Protein AF-A0A356AJN8-F1 (afdb_monomer)

Radius of gyration: 18.83 Å; Cα contacts (8 Å, |Δi|>4): 64; chains: 1; bounding box: 51×29×42 Å

Structure (mmCIF, N/CA/C/O backbone):
data_AF-A0A356AJN8-F1
#
_entry.id   AF-A0A356AJN8-F1
#
loop_
_atom_site.group_PDB
_atom_site.id
_atom_site.type_symbol
_atom_site.label_atom_id
_atom_site.label_alt_id
_atom_site.label_comp_id
_atom_site.label_asym_id
_atom_site.label_entity_id
_atom_site.label_seq_id
_atom_site.pdbx_PDB_ins_code
_atom_site.Cartn_x
_atom_site.Cartn_y
_atom_site.Cartn_z
_atom_site.occupancy
_atom_site.B_iso_or_equiv
_atom_site.auth_seq_id
_atom_site.auth_comp_id
_atom_site.auth_asym_id
_atom_site.auth_atom_id
_atom_site.pdbx_PDB_model_num
ATOM 1 N N . ILE A 1 1 ? 40.877 17.581 -24.933 1.00 71.12 1 ILE A N 1
ATOM 2 C CA . ILE A 1 1 ? 40.852 16.407 -24.028 1.00 71.12 1 ILE A CA 1
ATOM 3 C C . ILE A 1 1 ? 39.853 15.431 -24.630 1.00 71.12 1 ILE A C 1
ATOM 5 O O . ILE A 1 1 ? 38.735 15.851 -24.898 1.00 71.12 1 ILE A O 1
ATOM 9 N N . ALA A 1 2 ? 40.270 14.211 -24.965 1.00 73.38 2 ALA A N 1
ATOM 10 C CA . ALA A 1 2 ? 39.368 13.201 -25.517 1.00 73.38 2 ALA A CA 1
ATOM 11 C C . ALA A 1 2 ? 38.629 12.504 -24.367 1.00 73.38 2 ALA A C 1
ATOM 13 O O . ALA A 1 2 ? 39.260 12.113 -23.386 1.00 73.38 2 ALA A O 1
ATOM 14 N N . HIS A 1 3 ? 37.309 12.369 -24.480 1.00 82.62 3 HIS A N 1
ATOM 15 C CA . HIS A 1 3 ? 36.487 11.621 -23.532 1.00 82.62 3 HIS A CA 1
ATOM 16 C C . HIS A 1 3 ? 36.029 10.318 -24.185 1.00 82.62 3 HIS A C 1
ATOM 18 O O . HIS A 1 3 ? 35.623 10.322 -25.347 1.00 82.62 3 HIS A O 1
ATOM 24 N N . THR A 1 4 ? 36.083 9.219 -23.434 1.00 83.75 4 THR A N 1
ATOM 25 C CA . THR A 1 4 ? 35.636 7.898 -23.888 1.00 83.75 4 THR A CA 1
ATOM 26 C C . THR A 1 4 ? 34.327 7.548 -23.193 1.00 83.75 4 THR A C 1
ATOM 28 O O . THR A 1 4 ? 34.247 7.609 -21.969 1.00 83.75 4 THR A O 1
ATOM 31 N N . ILE A 1 5 ? 33.314 7.171 -23.974 1.00 89.56 5 ILE A N 1
ATOM 32 C CA . ILE A 1 5 ? 32.043 6.631 -23.478 1.00 89.56 5 ILE A CA 1
ATOM 33 C C . ILE A 1 5 ? 32.082 5.111 -23.657 1.00 89.56 5 ILE A C 1
ATOM 35 O O . ILE A 1 5 ? 32.462 4.627 -24.723 1.00 89.56 5 ILE A O 1
ATOM 39 N N . SER A 1 6 ? 31.684 4.365 -22.628 1.00 90.88 6 SER A N 1
ATOM 40 C CA . SER A 1 6 ? 31.496 2.913 -22.681 1.00 90.88 6 SER A CA 1
ATOM 41 C C . SER A 1 6 ? 30.059 2.544 -22.317 1.00 90.88 6 SER A C 1
ATOM 43 O O . SER A 1 6 ? 29.342 3.311 -21.676 1.00 90.88 6 SER A O 1
ATOM 45 N N . THR A 1 7 ? 29.631 1.362 -22.753 1.00 91.44 7 THR A N 1
ATOM 46 C CA . THR A 1 7 ? 28.344 0.764 -22.385 1.00 91.44 7 THR A CA 1
ATOM 47 C C . THR A 1 7 ? 28.588 -0.596 -21.741 1.00 91.44 7 THR A C 1
ATOM 49 O O . THR A 1 7 ? 29.600 -1.249 -22.003 1.00 91.44 7 THR A O 1
ATOM 52 N N . SER A 1 8 ? 27.669 -1.019 -20.881 1.00 90.50 8 SER A N 1
ATOM 53 C CA . SER A 1 8 ? 27.641 -2.355 -20.290 1.00 90.50 8 SER A CA 1
ATOM 54 C C . SER A 1 8 ? 26.242 -2.942 -20.436 1.00 90.50 8 SER A C 1
ATOM 56 O O . SER A 1 8 ? 25.263 -2.201 -20.539 1.00 90.50 8 SER A O 1
ATOM 58 N N . GLY A 1 9 ? 26.144 -4.273 -20.450 1.00 87.50 9 GLY A N 1
ATOM 59 C CA . GLY A 1 9 ? 24.852 -4.955 -20.471 1.00 87.50 9 GLY A CA 1
ATOM 60 C C . GLY A 1 9 ? 24.037 -4.632 -19.218 1.00 87.50 9 GLY A C 1
ATOM 61 O O . GLY A 1 9 ? 24.584 -4.585 -18.116 1.00 87.50 9 GLY A O 1
ATOM 62 N N . CYS A 1 10 ? 22.738 -4.411 -19.399 1.00 87.00 10 CYS A N 1
ATOM 63 C CA . CYS A 1 10 ? 21.761 -4.273 -18.324 1.00 87.00 10 CYS A CA 1
ATOM 64 C C . CYS A 1 10 ? 20.835 -5.489 -18.372 1.00 87.00 10 CYS A C 1
ATOM 66 O O . CYS A 1 10 ? 20.424 -5.896 -19.460 1.00 87.00 10 CYS A O 1
ATOM 68 N N . ALA A 1 11 ? 20.534 -6.083 -17.220 1.00 86.62 11 ALA A N 1
ATOM 69 C CA . ALA A 1 11 ?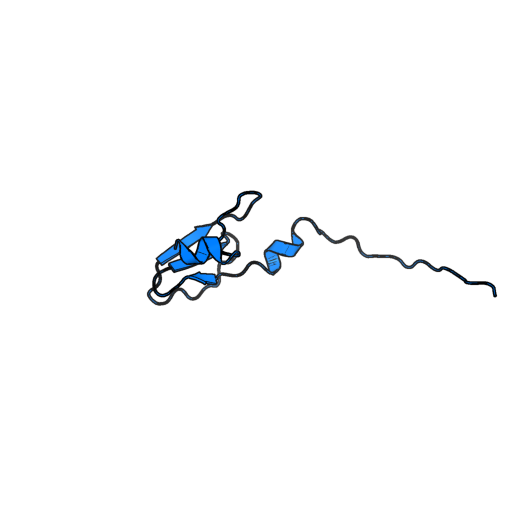 19.564 -7.166 -17.161 1.00 86.62 11 ALA A CA 1
ATOM 70 C C . ALA A 1 11 ? 18.162 -6.627 -17.482 1.00 86.62 11 ALA A C 1
ATOM 72 O O . ALA A 1 11 ? 17.778 -5.552 -17.017 1.00 86.62 11 ALA A O 1
ATOM 73 N N . GLU A 1 12 ? 17.391 -7.378 -18.266 1.00 83.06 12 GLU A N 1
ATOM 74 C CA . GLU A 1 12 ? 15.969 -7.094 -18.429 1.00 83.06 12 GLU A CA 1
ATOM 75 C C . GLU A 1 12 ? 15.233 -7.510 -17.155 1.00 83.06 12 GLU A C 1
ATOM 77 O O . GLU A 1 12 ? 15.192 -8.685 -16.789 1.00 83.06 12 GLU A O 1
ATOM 82 N N . GLU A 1 13 ? 14.660 -6.528 -16.469 1.00 85.06 13 GLU A N 1
ATOM 83 C CA . GLU A 1 13 ? 13.772 -6.751 -15.335 1.00 85.06 13 GLU A CA 1
ATOM 84 C C . GLU A 1 13 ? 12.324 -6.474 -15.740 1.00 85.06 13 GLU A C 1
ATOM 86 O O . GLU A 1 13 ? 12.043 -5.641 -16.605 1.00 85.06 13 GLU A O 1
ATOM 91 N N . ASP A 1 14 ? 11.382 -7.130 -15.062 1.00 84.88 14 ASP A N 1
ATOM 92 C CA . ASP A 1 14 ? 9.970 -6.756 -15.131 1.00 84.88 14 ASP A CA 1
ATOM 93 C C . ASP A 1 14 ? 9.734 -5.469 -14.323 1.00 84.88 14 ASP A C 1
ATOM 95 O O . ASP A 1 14 ? 9.235 -5.469 -13.192 1.00 84.88 14 ASP A O 1
ATOM 99 N N . TRP A 1 15 ? 10.132 -4.347 -14.918 1.00 84.50 15 TRP A N 1
ATOM 100 C CA . TRP A 1 15 ? 9.984 -3.012 -14.344 1.00 84.50 15 TRP A CA 1
ATOM 101 C C . TRP A 1 15 ? 8.522 -2.651 -14.074 1.00 84.50 15 TRP A C 1
ATOM 103 O O . TRP A 1 15 ? 8.235 -1.922 -13.123 1.00 84.50 15 TRP A O 1
ATOM 113 N N . ILE A 1 16 ? 7.595 -3.193 -14.869 1.00 85.81 16 ILE A N 1
ATOM 114 C CA . ILE A 1 16 ? 6.159 -2.923 -14.755 1.00 85.81 16 ILE A CA 1
ATOM 115 C C . ILE A 1 16 ? 5.612 -3.468 -13.437 1.00 85.81 16 ILE A C 1
ATOM 117 O O . ILE A 1 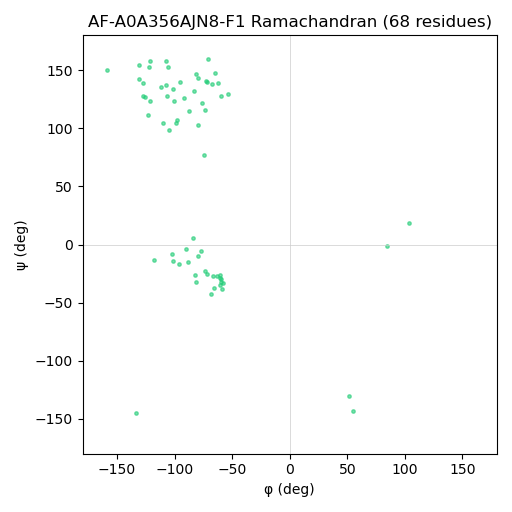16 ? 4.769 -2.821 -12.818 1.00 85.81 16 ILE A O 1
ATOM 121 N N . ASN A 1 17 ? 6.090 -4.628 -12.981 1.00 87.94 17 ASN A N 1
ATOM 122 C CA . ASN A 1 17 ? 5.608 -5.251 -11.748 1.00 87.94 17 ASN A CA 1
ATOM 123 C C . ASN A 1 17 ? 6.543 -5.077 -10.545 1.00 87.94 17 ASN A C 1
ATOM 125 O O . ASN A 1 17 ? 6.141 -5.403 -9.427 1.00 87.94 17 ASN A O 1
ATOM 129 N N . ASN A 1 18 ? 7.757 -4.544 -10.720 1.00 90.19 18 ASN A N 1
ATOM 130 C CA . ASN A 1 18 ? 8.747 -4.471 -9.640 1.00 90.19 18 ASN A CA 1
ATOM 131 C C . ASN A 1 18 ? 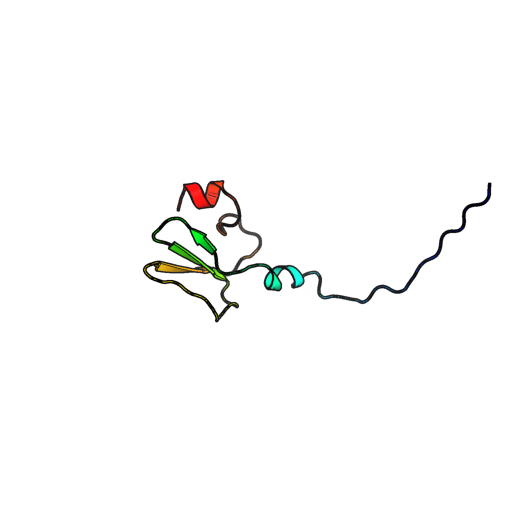8.250 -3.691 -8.406 1.00 90.19 18 ASN A C 1
ATOM 133 O O . ASN A 1 18 ? 8.543 -4.064 -7.272 1.00 90.19 18 ASN A O 1
ATOM 137 N N . TRP A 1 19 ? 7.422 -2.660 -8.606 1.00 89.38 19 TRP A N 1
ATOM 138 C CA . TRP A 1 19 ? 6.834 -1.872 -7.516 1.00 89.38 19 TRP A CA 1
ATOM 139 C C . TRP A 1 19 ? 5.964 -2.704 -6.557 1.00 89.38 19 TRP A C 1
ATOM 141 O O . TRP A 1 19 ? 5.897 -2.376 -5.371 1.00 89.38 19 TRP A O 1
ATOM 151 N N . LYS A 1 20 ? 5.341 -3.801 -7.025 1.00 91.38 20 LYS A N 1
ATOM 152 C CA . LYS A 1 20 ? 4.475 -4.662 -6.197 1.00 91.38 20 LYS A CA 1
ATOM 153 C C . LYS A 1 20 ? 5.224 -5.253 -5.006 1.00 91.38 20 LYS A C 1
ATOM 155 O O . LYS A 1 20 ? 4.636 -5.394 -3.940 1.00 91.38 20 LYS A O 1
ATOM 160 N N . LYS A 1 21 ? 6.529 -5.518 -5.164 1.00 91.00 21 LYS A N 1
ATOM 161 C CA . LYS A 1 21 ? 7.412 -6.041 -4.105 1.00 91.00 21 LYS A CA 1
ATOM 162 C C . LYS A 1 21 ? 7.561 -5.077 -2.926 1.00 91.00 21 LYS A C 1
ATOM 164 O O . LYS A 1 21 ? 7.844 -5.507 -1.811 1.00 91.00 21 LYS A O 1
ATOM 169 N N . TYR A 1 22 ? 7.396 -3.781 -3.179 1.00 91.06 22 TYR A N 1
ATOM 170 C CA . TYR A 1 22 ? 7.591 -2.717 -2.195 1.00 91.06 22 TYR A CA 1
ATOM 171 C C . TYR A 1 22 ? 6.271 -2.188 -1.626 1.00 91.06 22 TYR A C 1
ATOM 173 O O . TYR A 1 22 ? 6.274 -1.506 -0.603 1.00 91.06 22 TYR A O 1
ATOM 181 N N . PHE A 1 23 ? 5.138 -2.502 -2.257 1.00 92.94 23 PHE A N 1
ATOM 182 C CA . PHE A 1 23 ? 3.827 -2.138 -1.737 1.00 92.94 23 PHE A CA 1
ATOM 183 C C . PHE A 1 23 ? 3.430 -3.123 -0.635 1.00 92.94 23 PHE A C 1
ATOM 185 O O . PHE A 1 23 ? 3.026 -4.247 -0.915 1.00 92.94 23 PHE A O 1
ATOM 192 N N . LYS A 1 24 ? 3.557 -2.700 0.625 1.00 95.00 24 LYS A N 1
ATOM 193 C CA . LYS A 1 24 ? 3.296 -3.533 1.806 1.00 95.00 24 LYS A CA 1
ATOM 194 C C . LYS A 1 24 ? 2.005 -3.139 2.528 1.00 95.00 24 LYS A C 1
ATOM 196 O O . LYS A 1 24 ? 1.551 -2.002 2.371 1.00 95.00 24 LYS A O 1
ATOM 201 N N . PRO A 1 25 ? 1.409 -4.048 3.324 1.00 96.50 25 PRO A N 1
ATOM 202 C CA . PRO A 1 25 ? 0.284 -3.707 4.184 1.00 96.50 25 PRO A CA 1
ATOM 203 C C . PRO A 1 25 ? 0.630 -2.506 5.073 1.00 96.50 25 PRO A C 1
ATOM 205 O O . PRO A 1 25 ? 1.676 -2.486 5.719 1.00 96.50 25 PRO A O 1
ATOM 208 N N . MET A 1 26 ? -0.235 -1.492 5.098 1.00 95.62 26 MET A N 1
ATOM 209 C CA . MET A 1 26 ? 0.036 -0.227 5.781 1.00 95.62 26 MET A CA 1
ATOM 210 C C . MET A 1 26 ? -1.096 0.138 6.747 1.00 95.62 26 MET A C 1
ATOM 212 O O . MET A 1 26 ? -2.268 0.169 6.355 1.00 95.62 26 MET A O 1
ATOM 216 N N . PRO A 1 27 ? -0.787 0.440 8.019 1.00 96.56 27 PRO A N 1
ATOM 217 C CA . PRO A 1 27 ? -1.795 0.925 8.945 1.00 96.56 27 PRO A CA 1
ATOM 218 C C . PRO A 1 27 ? -2.191 2.366 8.597 1.00 96.56 27 PRO A C 1
ATOM 220 O O . PRO A 1 27 ? -1.350 3.217 8.276 1.00 96.56 27 PRO A O 1
ATOM 223 N N . VAL A 1 28 ? -3.487 2.646 8.710 1.00 95.75 28 VAL A N 1
ATOM 224 C CA . VAL A 1 28 ? -4.073 3.984 8.610 1.00 95.75 28 VAL A CA 1
ATOM 225 C C . VAL A 1 28 ? -4.847 4.252 9.898 1.00 95.75 28 VAL A C 1
ATOM 227 O O . VAL A 1 28 ? -5.822 3.576 10.241 1.00 95.75 28 VAL A O 1
ATOM 230 N N . GLY A 1 29 ? -4.322 5.190 10.687 1.00 93.50 29 GLY A N 1
ATOM 231 C CA . GLY A 1 29 ? -4.827 5.483 12.021 1.00 93.50 29 GLY A CA 1
ATOM 232 C C . GLY A 1 29 ? -4.883 4.252 12.941 1.00 93.50 29 GLY A C 1
ATOM 233 O O . GLY A 1 29 ? -4.011 3.372 12.941 1.00 93.50 29 GLY A O 1
ATOM 234 N N . LYS A 1 30 ? -5.927 4.212 13.775 1.00 94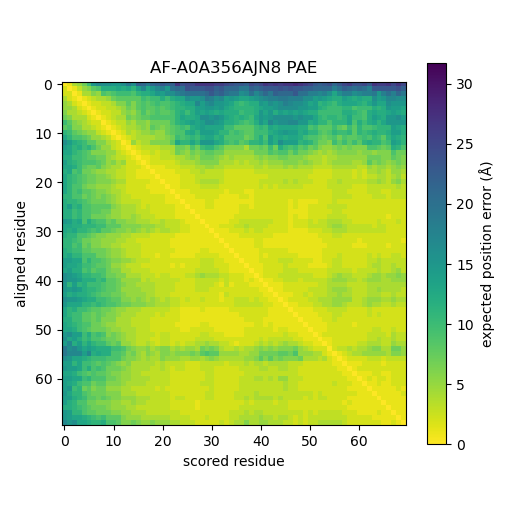.94 30 LYS A N 1
ATOM 235 C CA . LYS A 1 30 ? -6.125 3.171 14.800 1.00 94.94 30 LYS A CA 1
ATOM 236 C C . LYS A 1 30 ? -7.034 2.024 14.354 1.00 94.94 30 LYS A C 1
ATOM 238 O O . LYS A 1 30 ? -7.036 0.994 15.013 1.00 94.94 30 LYS A O 1
ATOM 243 N N . LYS A 1 31 ? -7.820 2.204 13.287 1.00 96.12 31 LYS A N 1
ATOM 244 C CA . LYS A 1 31 ? -8.930 1.299 12.939 1.00 96.12 31 LYS A CA 1
ATOM 245 C C . LYS A 1 31 ? -8.788 0.598 11.592 1.00 96.12 31 LYS A C 1
ATOM 247 O O . LYS A 1 31 ? -9.544 -0.340 11.363 1.00 96.12 31 LYS A O 1
ATOM 252 N N . LEU A 1 32 ? -7.864 1.016 10.726 1.00 97.81 32 LEU A N 1
ATOM 253 C CA . LEU A 1 32 ? -7.777 0.513 9.356 1.00 97.81 32 LEU A CA 1
ATOM 254 C C . LEU A 1 32 ? -6.366 0.018 9.018 1.00 97.81 32 LEU A C 1
ATOM 256 O O . LEU A 1 32 ? -5.370 0.644 9.381 1.00 97.81 32 LEU A O 1
ATOM 260 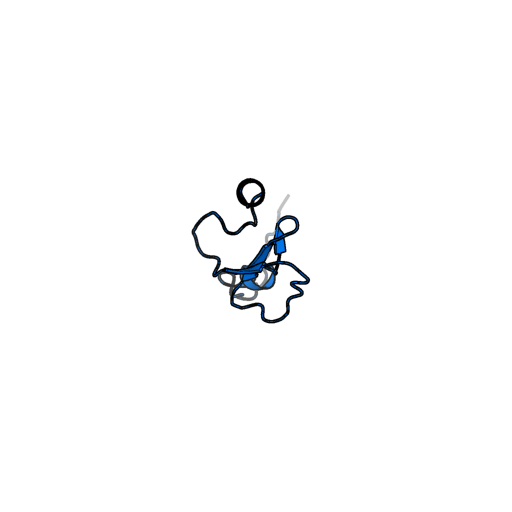N N . LEU A 1 33 ? -6.290 -1.100 8.304 1.00 97.81 33 LEU A N 1
ATOM 261 C CA . LEU A 1 33 ? -5.102 -1.606 7.623 1.00 97.81 33 LEU A CA 1
ATOM 262 C C . LEU A 1 33 ? -5.434 -1.725 6.132 1.00 97.81 33 LEU A C 1
ATOM 264 O O . LEU A 1 33 ? -6.379 -2.425 5.776 1.00 97.81 33 LEU A O 1
ATOM 268 N N . ILE A 1 34 ? -4.667 -1.070 5.264 1.00 97.19 34 ILE A N 1
ATOM 269 C CA . ILE A 1 34 ? -4.777 -1.254 3.811 1.00 97.19 34 ILE A CA 1
ATOM 270 C C . ILE A 1 34 ? -3.791 -2.344 3.404 1.00 97.19 34 ILE A C 1
ATOM 272 O O . ILE A 1 34 ? -2.605 -2.238 3.712 1.00 97.19 34 ILE A O 1
ATOM 276 N N . ARG A 1 35 ? -4.272 -3.381 2.717 1.00 96.56 35 ARG A N 1
ATOM 277 C CA . ARG A 1 35 ? -3.479 -4.544 2.304 1.00 96.56 35 ARG A CA 1
ATOM 278 C C . ARG A 1 35 ? -3.596 -4.754 0.794 1.00 96.56 35 ARG A C 1
ATOM 280 O O . ARG A 1 35 ? -4.726 -4.880 0.315 1.00 96.56 35 ARG A O 1
ATOM 287 N N . PRO A 1 36 ? -2.486 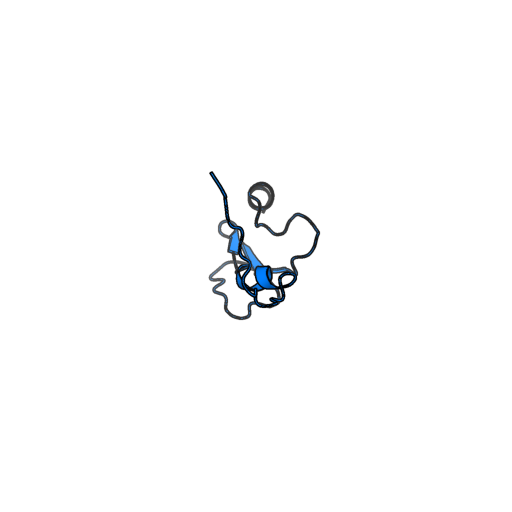-4.849 0.040 1.00 96.25 36 PRO A N 1
ATOM 288 C CA . PRO A 1 36 ? -2.572 -5.305 -1.339 1.00 96.25 36 PRO A CA 1
ATOM 289 C C . PRO A 1 36 ? -3.045 -6.766 -1.400 1.00 96.25 36 PRO A C 1
ATOM 291 O O . PRO A 1 36 ? -2.744 -7.574 -0.516 1.00 96.25 36 PRO A O 1
ATOM 294 N N . THR A 1 37 ? -3.777 -7.130 -2.447 1.00 94.88 37 TH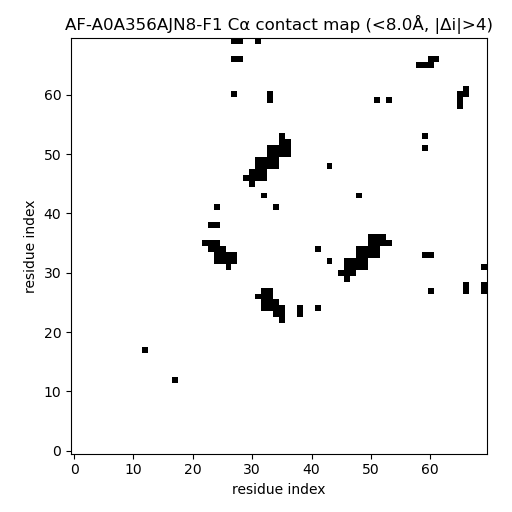R A N 1
ATOM 295 C CA . THR A 1 37 ? -4.331 -8.485 -2.610 1.00 94.88 37 THR A CA 1
ATOM 296 C C . THR A 1 37 ? -3.265 -9.581 -2.672 1.00 94.88 37 THR A C 1
ATOM 298 O O . THR A 1 37 ? -3.549 -10.689 -2.234 1.00 94.88 37 THR A O 1
ATOM 301 N N . TRP A 1 38 ? -2.038 -9.275 -3.102 1.00 94.44 38 TRP A N 1
ATOM 302 C CA . TRP A 1 38 ? -0.928 -10.234 -3.228 1.00 94.44 38 TRP A CA 1
ATOM 303 C C . TRP A 1 38 ? -0.035 -10.400 -1.985 1.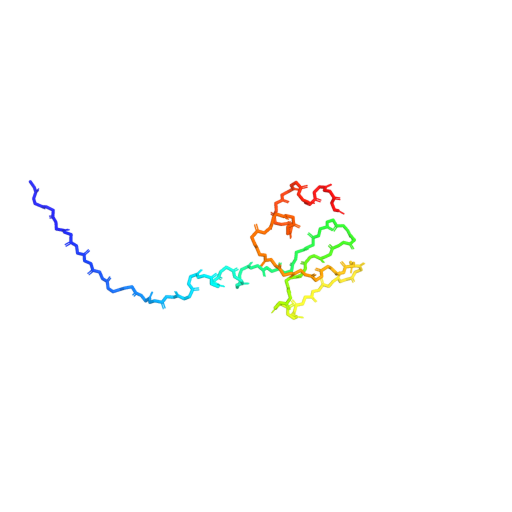00 94.44 38 TRP A C 1
ATOM 305 O O . TRP A 1 38 ? 0.885 -11.210 -2.025 1.00 94.44 38 TRP A O 1
ATOM 315 N N . GLU A 1 39 ? -0.242 -9.639 -0.905 1.00 95.50 39 GLU A N 1
ATOM 316 C CA . GLU A 1 39 ? 0.497 -9.844 0.355 1.00 95.50 39 GLU A CA 1
ATOM 317 C C . GLU A 1 39 ? -0.374 -10.649 1.325 1.00 95.50 39 GLU A C 1
ATOM 319 O O . GLU A 1 39 ? -1.328 -10.117 1.899 1.00 95.50 39 GLU A O 1
ATOM 324 N N . ASP A 1 40 ? -0.058 -11.932 1.489 1.00 93.38 40 ASP A N 1
ATOM 325 C CA . ASP A 1 40 ? -0.789 -12.831 2.392 1.00 93.38 40 ASP A CA 1
ATOM 326 C C . ASP A 1 40 ? -0.340 -12.700 3.852 1.00 93.38 40 ASP A C 1
ATOM 328 O O . ASP A 1 40 ? -1.132 -12.921 4.766 1.00 93.38 40 ASP A O 1
ATOM 332 N N . GLU A 1 41 ? 0.903 -12.275 4.079 1.00 94.19 41 GLU A N 1
ATOM 333 C CA . GLU A 1 41 ? 1.454 -12.030 5.410 1.00 94.19 41 GLU A CA 1
ATOM 334 C C . GLU A 1 41 ? 1.150 -10.597 5.865 1.00 94.19 41 GLU A C 1
ATOM 336 O O . GLU A 1 41 ? 1.620 -9.618 5.279 1.00 94.19 41 GLU A O 1
ATOM 341 N N . TYR A 1 42 ? 0.344 -10.454 6.920 1.00 95.62 42 TYR A N 1
ATOM 342 C CA . TYR A 1 42 ? 0.036 -9.160 7.524 1.00 95.62 42 TYR A CA 1
ATOM 343 C C . TYR A 1 42 ? -0.456 -9.300 8.964 1.00 95.62 42 TYR A C 1
ATOM 345 O O . TYR A 1 42 ? -1.148 -10.248 9.322 1.00 95.62 42 TYR A O 1
ATOM 353 N N . GLU A 1 43 ? -0.184 -8.276 9.768 1.00 95.69 43 GLU A N 1
ATOM 354 C CA . GLU A 1 43 ? -0.631 -8.183 11.157 1.00 95.69 43 GLU A CA 1
ATOM 355 C C . GLU A 1 43 ? -1.698 -7.091 11.285 1.00 95.69 43 GLU A C 1
ATOM 357 O O . GLU A 1 43 ? -1.405 -5.893 11.250 1.00 95.69 43 GLU A O 1
ATOM 362 N N . ALA A 1 44 ? -2.965 -7.493 11.408 1.00 96.06 44 ALA A N 1
ATOM 363 C CA . ALA A 1 44 ? -4.073 -6.542 11.525 1.00 96.06 44 ALA A CA 1
ATOM 364 C C . ALA A 1 44 ? -4.251 -5.995 12.952 1.00 96.06 44 ALA A C 1
ATOM 366 O O . ALA A 1 44 ? -4.663 -4.842 13.126 1.00 96.06 44 ALA A O 1
ATOM 367 N N . GLY A 1 45 ? -3.940 -6.797 13.976 1.00 95.94 45 GLY A N 1
ATOM 368 C CA . GLY A 1 45 ? -4.368 -6.516 15.348 1.00 95.94 45 GLY A CA 1
ATOM 369 C C . GLY A 1 45 ? -5.880 -6.252 15.396 1.00 95.94 45 GLY A C 1
ATOM 370 O O . GLY A 1 45 ? -6.657 -6.977 14.780 1.00 95.94 45 GLY A O 1
ATOM 371 N N . ASP A 1 46 ? -6.289 -5.157 16.041 1.00 96.81 46 ASP A N 1
ATOM 372 C CA . ASP A 1 46 ? -7.702 -4.749 16.146 1.00 96.81 46 ASP A CA 1
ATOM 373 C C . ASP A 1 46 ? -8.231 -3.952 14.932 1.00 96.81 46 ASP A C 1
ATOM 375 O O . ASP A 1 46 ? -9.350 -3.428 14.953 1.00 96.81 46 ASP A O 1
ATOM 379 N N . ARG A 1 47 ? -7.432 -3.793 13.868 1.00 97.94 47 ARG A N 1
ATOM 380 C CA . ARG A 1 47 ? -7.818 -3.005 12.688 1.00 97.94 47 ARG A CA 1
ATOM 381 C C . ARG A 1 47 ? -8.709 -3.811 11.749 1.00 97.94 47 ARG A C 1
ATOM 383 O O . ARG A 1 47 ? -8.526 -5.006 11.543 1.00 97.94 47 ARG A O 1
ATOM 390 N N . ARG A 1 48 ? -9.642 -3.124 11.090 1.00 97.88 48 ARG A N 1
ATOM 391 C CA . ARG A 1 48 ? -10.331 -3.649 9.908 1.00 97.88 48 ARG A CA 1
ATOM 392 C C . ARG A 1 48 ? -9.376 -3.646 8.721 1.00 97.88 48 ARG A C 1
ATOM 394 O O . ARG A 1 48 ? -8.612 -2.700 8.547 1.00 97.88 48 ARG A O 1
ATOM 401 N N . VAL A 1 49 ? -9.440 -4.694 7.907 1.00 97.88 49 VAL A N 1
ATOM 402 C CA . VAL A 1 49 ? -8.567 -4.859 6.743 1.00 97.88 49 VAL A CA 1
ATOM 403 C C . VAL A 1 49 ? -9.323 -4.460 5.482 1.00 97.88 49 VAL A C 1
ATOM 405 O O . VAL A 1 49 ? -10.388 -5.003 5.196 1.00 97.88 49 VAL A O 1
ATOM 408 N N . LEU A 1 50 ? -8.767 -3.510 4.735 1.00 96.56 50 LEU A N 1
ATOM 409 C CA . LEU A 1 50 ? -9.196 -3.159 3.388 1.00 96.56 50 LEU A CA 1
ATOM 410 C C . LEU A 1 50 ? -8.281 -3.871 2.391 1.00 96.56 50 LEU A C 1
ATOM 412 O O . LEU A 1 50 ? -7.122 -3.487 2.227 1.00 96.56 50 LEU A O 1
ATOM 416 N N . HIS A 1 51 ? -8.813 -4.900 1.736 1.00 96.19 51 HIS A N 1
ATOM 417 C CA . HIS A 1 51 ? -8.144 -5.558 0.619 1.00 96.19 51 HIS A CA 1
ATOM 418 C C . HIS A 1 51 ? -8.264 -4.671 -0.614 1.00 96.19 51 HIS A C 1
ATOM 420 O O . HIS A 1 51 ? -9.370 -4.319 -1.024 1.00 96.19 51 HIS A O 1
ATOM 426 N N . LEU A 1 52 ? -7.126 -4.295 -1.181 1.00 94.50 52 LEU A N 1
ATOM 427 C CA . LEU A 1 52 ? -7.061 -3.371 -2.298 1.00 94.50 52 LEU A CA 1
ATOM 428 C C . LEU A 1 52 ? -6.175 -3.950 -3.393 1.00 94.50 52 LEU A C 1
ATOM 430 O O . LEU A 1 52 ? -5.135 -4.535 -3.109 1.00 94.50 52 LEU A O 1
ATOM 434 N N . GLU A 1 53 ? -6.554 -3.743 -4.647 1.00 93.12 53 GLU A N 1
ATOM 435 C CA . GLU A 1 53 ? -5.672 -3.962 -5.788 1.00 93.12 53 GLU A CA 1
ATOM 436 C C . GLU A 1 53 ? -5.208 -2.594 -6.307 1.00 93.12 53 GLU A C 1
ATOM 438 O O . GLU A 1 53 ? -5.970 -1.897 -6.982 1.00 93.12 53 GLU A O 1
ATOM 443 N N . PRO A 1 54 ? -3.999 -2.135 -5.930 1.00 90.75 54 PRO A N 1
ATOM 444 C CA . PRO A 1 54 ? -3.457 -0.891 -6.447 1.00 90.75 54 PRO A CA 1
ATOM 445 C C . PRO A 1 54 ? -3.326 -0.945 -7.973 1.00 90.75 54 PRO A C 1
ATOM 447 O O . PRO A 1 54 ? -2.723 -1.860 -8.532 1.00 90.75 54 PRO A O 1
ATOM 450 N N . GLY A 1 55 ? -3.878 0.068 -8.632 1.00 86.12 55 GLY A N 1
ATOM 451 C CA . GLY A 1 55 ? -3.791 0.265 -10.074 1.00 86.12 55 GLY A CA 1
ATOM 452 C C . GLY A 1 55 ? -3.434 1.713 -10.395 1.00 86.12 55 GLY A C 1
ATOM 453 O O . GLY A 1 55 ? -2.705 2.364 -9.653 1.00 86.12 55 GLY A O 1
ATOM 454 N N . VAL A 1 56 ? -3.985 2.242 -11.486 1.00 85.19 56 VAL A N 1
ATOM 455 C CA . VAL A 1 56 ? -3.752 3.637 -11.913 1.00 85.19 56 VAL A CA 1
ATOM 456 C C . VAL A 1 56 ? -4.583 4.671 -11.141 1.00 85.19 56 VAL A C 1
ATOM 458 O O . VAL A 1 56 ? -4.369 5.872 -11.290 1.00 85.19 56 VAL A O 1
ATOM 461 N N . ALA A 1 57 ? -5.552 4.225 -10.340 1.00 89.12 57 ALA A N 1
ATOM 462 C CA . ALA A 1 57 ? -6.446 5.109 -9.603 1.00 89.12 57 ALA A CA 1
ATOM 463 C C . ALA A 1 57 ? -5.791 5.663 -8.327 1.00 89.12 57 ALA A C 1
ATOM 465 O O . ALA A 1 57 ? -5.077 4.961 -7.610 1.00 89.12 57 ALA A O 1
ATOM 466 N N . PHE A 1 58 ? -6.092 6.927 -8.018 1.00 92.19 58 PHE A N 1
ATOM 467 C CA . PHE A 1 58 ? -5.738 7.542 -6.741 1.00 92.19 58 PHE A CA 1
ATOM 468 C C . PHE A 1 58 ? -6.583 6.961 -5.592 1.00 92.19 58 PHE A C 1
ATOM 470 O O . PHE A 1 58 ? -7.673 6.440 -5.819 1.00 92.19 58 PHE A O 1
ATOM 477 N N . GLY A 1 59 ? -6.105 7.094 -4.351 1.00 92.69 59 GLY A N 1
ATOM 478 C CA . GLY A 1 59 ? -6.849 6.670 -3.158 1.00 92.69 59 GLY A CA 1
ATOM 479 C C . GLY A 1 59 ? -6.366 5.362 -2.529 1.00 92.69 59 GLY A C 1
ATOM 480 O O . GLY A 1 59 ? -7.080 4.763 -1.733 1.00 92.69 59 GLY A O 1
ATOM 481 N N . THR A 1 60 ? -5.146 4.918 -2.838 1.00 94.19 60 THR A N 1
ATOM 482 C CA . THR A 1 60 ? -4.568 3.680 -2.283 1.00 94.19 60 THR A CA 1
ATOM 483 C C . THR A 1 60 ? -4.059 3.814 -0.846 1.00 94.19 60 THR A C 1
ATOM 485 O O . THR A 1 60 ? -3.636 2.829 -0.249 1.00 94.19 60 THR A O 1
ATOM 488 N N . GLY A 1 61 ? -4.070 5.027 -0.285 1.00 93.31 61 GLY A N 1
ATOM 489 C CA . GLY A 1 61 ? -3.577 5.308 1.065 1.00 93.31 61 GLY A CA 1
ATOM 490 C C . GLY A 1 61 ? -2.070 5.549 1.159 1.00 93.31 61 GLY A C 1
ATOM 491 O O . GLY A 1 61 ? -1.587 5.879 2.237 1.00 93.31 61 GLY A O 1
ATOM 492 N N . THR A 1 62 ? -1.327 5.457 0.052 1.00 92.25 62 THR A N 1
ATOM 493 C CA . THR A 1 62 ? 0.106 5.803 0.023 1.00 92.25 62 THR A CA 1
ATOM 494 C C . THR A 1 62 ? 0.351 7.308 0.131 1.00 92.25 62 THR A C 1
ATOM 496 O O . THR A 1 62 ? 1.403 7.725 0.607 1.00 92.25 62 THR A O 1
ATOM 499 N N . HIS A 1 63 ? -0.624 8.127 -0.272 1.00 94.56 63 HIS A N 1
ATOM 500 C CA . HIS A 1 63 ? -0.567 9.583 -0.172 1.00 94.56 63 HIS A CA 1
ATOM 501 C C . HIS A 1 63 ? -1.260 10.089 1.101 1.00 94.56 63 HIS A C 1
ATOM 503 O O . HIS A 1 63 ? -2.343 9.619 1.459 1.00 94.56 63 HIS A O 1
ATOM 509 N N . GLU A 1 64 ? -0.681 11.097 1.757 1.00 94.12 64 GLU A N 1
ATOM 510 C CA . GLU A 1 64 ? -1.166 11.608 3.049 1.00 94.12 64 GLU A CA 1
ATOM 511 C C . GLU A 1 64 ? -2.609 12.106 2.999 1.00 94.12 64 GLU A C 1
ATOM 513 O O . GLU A 1 64 ? -3.386 11.835 3.908 1.00 94.12 64 GLU A O 1
ATOM 518 N N . THR A 1 65 ? -3.007 12.762 1.909 1.00 96.50 65 THR A N 1
ATOM 519 C CA . THR A 1 65 ? -4.385 13.250 1.750 1.00 96.50 65 THR A CA 1
ATOM 520 C C . THR A 1 65 ? -5.417 12.128 1.772 1.00 96.50 65 THR A C 1
ATOM 522 O O . THR A 1 65 ? -6.485 12.315 2.338 1.00 96.50 65 THR A O 1
ATOM 525 N N . THR A 1 66 ? -5.097 10.942 1.241 1.00 95.25 66 THR A N 1
ATOM 526 C CA . THR A 1 66 ? -5.982 9.778 1.383 1.00 95.25 66 THR A CA 1
ATOM 527 C C . THR A 1 66 ? -6.029 9.316 2.838 1.00 95.25 66 THR A C 1
ATOM 529 O O . THR A 1 66 ? -7.103 9.040 3.358 1.00 95.25 66 THR A O 1
ATOM 532 N N . ARG A 1 67 ? -4.880 9.281 3.525 1.00 94.69 67 ARG A N 1
ATOM 533 C CA . ARG A 1 67 ? -4.788 8.858 4.934 1.00 94.69 67 ARG A CA 1
ATOM 534 C C . ARG A 1 67 ? -5.490 9.817 5.894 1.00 94.69 67 ARG A C 1
ATOM 536 O O . ARG A 1 67 ? -5.923 9.377 6.944 1.00 94.69 67 ARG A O 1
ATOM 543 N N . MET A 1 68 ? -5.606 11.101 5.559 1.00 93.19 68 MET A N 1
ATOM 544 C CA . MET A 1 68 ? -6.347 12.077 6.370 1.00 93.19 68 MET A CA 1
ATOM 545 C C . MET A 1 68 ? -7.869 11.914 6.268 1.00 93.19 68 MET A C 1
ATOM 547 O O . MET A 1 68 ? -8.585 12.353 7.163 1.00 93.19 68 MET A O 1
ATOM 551 N N . CYS A 1 69 ? -8.368 11.306 5.190 1.00 93.31 69 CYS A N 1
ATOM 552 C CA . CYS A 1 69 ? -9.797 11.047 5.000 1.00 93.31 69 CYS A CA 1
ATOM 553 C C . CYS A 1 69 ? -10.264 9.706 5.592 1.00 93.31 69 CYS A C 1
ATOM 555 O O . CYS A 1 69 ? -11.472 9.494 5.700 1.00 93.31 69 CYS A O 1
ATOM 557 N N . LEU A 1 70 ? -9.328 8.809 5.917 1.00 90.50 70 LEU A N 1
ATOM 558 C CA . LEU A 1 70 ? -9.559 7.426 6.351 1.00 90.50 70 LEU A CA 1
ATOM 559 C C . LEU A 1 70 ? -9.277 7.248 7.849 1.00 90.50 70 LEU A C 1
ATOM 561 O O . LEU A 1 70 ? -10.087 6.567 8.518 1.00 90.50 70 LEU A O 1
#

Sequence (70 aa):
IAHTISTSGCAEEDWINNWKKYFKPMPVGKKLLIRPTWEDEYEAGDRRVLHLEPGVAFGTGTHETTRMCL

Nearest PDB structures (foldseek):
  3cjt-assembly7_M  TM=7.971E-01  e=1.995E-03  unclassified
  3cjr-assembly1_A  TM=8.006E-01  e=2.823E-03  unclassified
  3cjq-assembly2_D  TM=6.764E-01  e=1.511E-03  unclassified
  3cjt-assembly4_G  TM=6.954E-01  e=5.582E-02  unclassified
  3cjt-assembly8_O  TM=7.028E-01  e=8.465E-02  unclassified

pLDDT: mean 91.94, std 5.32, range [71.12, 97.94]

Secondary structure (DSSP, 8-state):
--------------HHHHGGGT---EEETTTEEEEETT------TTSEEEEE---SSS-SS-SHHHHHH-

Foldseek 3Di:
DDDDDDDDDDDDDPPVCPCVVVDAWDDQPDAEIEGEQPDPDDDQDNHDYDHDHDDPDPLSCPDVVNSVVD

Solvent-accessible surface area (backbone atoms only — not comparable to full-atom values): 4883 Å² total; per-residue (Å²): 134,92,83,87,88,86,87,76,93,74,83,91,68,67,69,90,60,51,61,61,81,71,61,63,69,39,77,39,86,83,54,36,25,42,29,41,72,87,59,84,82,76,87,56,82,89,27,49,76,45,79,38,80,86,68,94,66,86,76,78,51,87,47,67,74,43,46,74,78,100

Mean predicte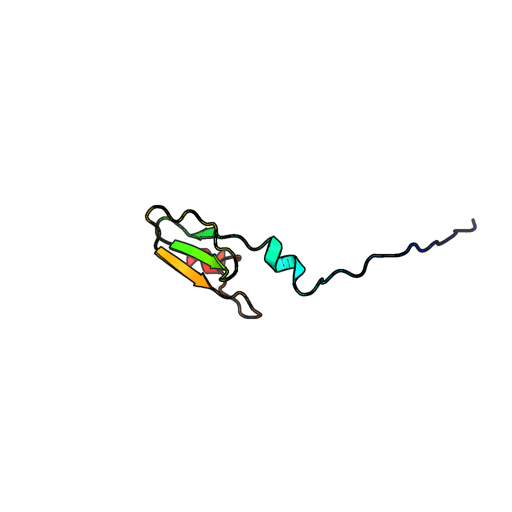d aligned error: 5.37 Å